Protein AF-A0AAU8CIV1-F1 (afdb_monomer_lite)

Sequence (73 aa):
MDHTITDEDLQTINELLLELATELDLHYDDEDMFALAPSFQRIKKGCALLEKLNHTIHPDVLKIIARYNRTNQ

Foldseek 3Di:
DPDDQDPVNLVVLLVVLVVLLVCCVVPDDLVCLVVCVVVLVVSVVSCVVCVVVVHDHDVSSVVSNVSSVVSVD

Radius of gyration: 13.24 Å; chains: 1; bounding box: 28×20×43 Å

Organism: NCBI:txid3228851

Structure (mmCIF, N/CA/C/O backbone):
data_AF-A0AAU8CIV1-F1
#
_entry.id   AF-A0AAU8CIV1-F1
#
loop_
_atom_site.group_PDB
_atom_site.id
_atom_site.type_symbol
_atom_site.label_atom_id
_atom_site.label_alt_id
_atom_site.label_comp_id
_atom_site.label_asym_id
_atom_site.label_entity_id
_atom_site.label_seq_id
_atom_site.pdbx_PDB_ins_code
_atom_site.Cartn_x
_atom_site.Cartn_y
_atom_site.Cartn_z
_atom_site.occupancy
_atom_site.B_iso_or_equiv
_atom_site.auth_seq_id
_atom_site.auth_comp_id
_atom_site.auth_asym_id
_atom_site.auth_atom_id
_atom_site.pdbx_PDB_model_num
ATOM 1 N N . MET A 1 1 ? -11.280 -9.591 25.581 1.00 46.34 1 MET A N 1
ATOM 2 C CA . MET A 1 1 ? -11.304 -8.133 25.370 1.00 46.34 1 MET A CA 1
ATOM 3 C C . MET A 1 1 ? -11.683 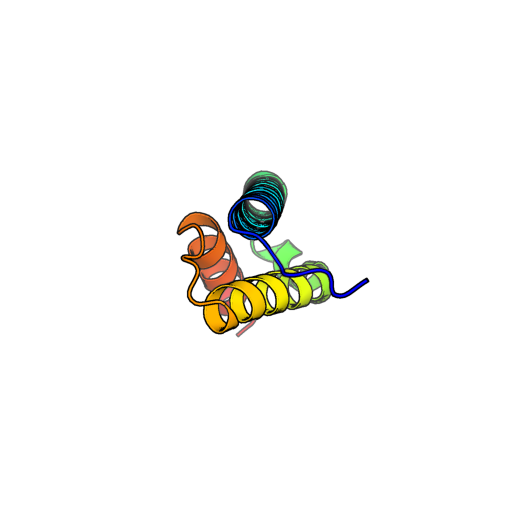-7.932 23.926 1.00 46.34 1 MET A C 1
ATOM 5 O O . MET A 1 1 ? -11.046 -8.546 23.081 1.00 46.34 1 MET A O 1
ATOM 9 N N . ASP A 1 2 ? -12.749 -7.188 23.664 1.00 65.19 2 ASP A N 1
ATOM 10 C CA . ASP A 1 2 ? -13.073 -6.767 22.304 1.00 65.19 2 ASP A CA 1
ATOM 11 C C . ASP A 1 2 ? -12.067 -5.660 21.958 1.00 65.19 2 ASP A C 1
ATOM 13 O O . ASP A 1 2 ? -12.023 -4.636 22.641 1.00 65.19 2 ASP A O 1
ATOM 17 N N . HIS A 1 3 ? -11.134 -5.926 21.044 1.00 72.94 3 HIS A N 1
ATOM 18 C CA . HIS A 1 3 ? -10.209 -4.900 20.565 1.00 72.94 3 HIS A CA 1
ATOM 19 C C . HIS A 1 3 ? -10.882 -4.195 19.398 1.00 72.94 3 HIS A C 1
ATOM 21 O O . HIS A 1 3 ? -10.873 -4.682 18.268 1.00 72.94 3 HIS A O 1
ATOM 27 N N . THR A 1 4 ? -11.501 -3.058 19.700 1.00 86.81 4 THR A N 1
ATOM 28 C CA . THR A 1 4 ? -11.976 -2.129 18.682 1.00 86.81 4 THR A CA 1
ATOM 29 C C . THR A 1 4 ? -10.763 -1.530 17.982 1.00 86.81 4 THR A C 1
ATOM 31 O O . THR A 1 4 ? -9.907 -0.952 18.647 1.00 86.81 4 THR A O 1
ATOM 34 N N . ILE A 1 5 ? -10.694 -1.671 16.658 1.00 88.81 5 ILE A N 1
ATOM 35 C CA . ILE A 1 5 ? -9.692 -0.986 15.833 1.00 88.81 5 ILE A CA 1
ATOM 36 C C . ILE A 1 5 ? -9.911 0.522 15.973 1.00 88.81 5 ILE A C 1
ATOM 38 O O . ILE A 1 5 ? -11.030 1.003 15.784 1.00 88.81 5 ILE A O 1
ATOM 42 N N . THR A 1 6 ? -8.854 1.244 16.323 1.00 92.62 6 THR A N 1
ATOM 43 C CA . THR A 1 6 ? -8.856 2.699 16.498 1.00 92.62 6 THR A CA 1
ATOM 44 C C . THR A 1 6 ? -8.386 3.418 15.233 1.00 92.62 6 THR A C 1
ATOM 46 O O . THR A 1 6 ? -7.798 2.812 14.337 1.00 92.62 6 THR A O 1
ATOM 49 N N . ASP A 1 7 ? -8.596 4.734 15.168 1.00 92.06 7 ASP A N 1
ATOM 50 C CA . ASP A 1 7 ? -8.055 5.557 14.078 1.00 92.06 7 ASP A CA 1
ATOM 51 C C . ASP A 1 7 ? -6.515 5.551 14.054 1.00 92.06 7 ASP A C 1
ATOM 53 O O . ASP A 1 7 ? -5.916 5.625 12.983 1.00 92.06 7 ASP A O 1
ATOM 57 N N . GLU A 1 8 ? -5.866 5.404 15.214 1.00 94.19 8 GLU A N 1
ATOM 58 C CA . GLU A 1 8 ? -4.406 5.285 15.326 1.00 94.19 8 GLU A CA 1
ATOM 59 C C . GLU A 1 8 ? -3.894 3.964 14.727 1.00 94.19 8 GLU A C 1
ATOM 61 O O . GLU A 1 8 ? -2.890 3.953 14.010 1.00 94.19 8 GLU A O 1
ATOM 66 N N . ASP A 1 9 ? -4.620 2.859 14.927 1.00 94.56 9 ASP A N 1
ATOM 67 C CA . ASP A 1 9 ? -4.301 1.576 14.287 1.00 94.56 9 ASP A CA 1
ATOM 68 C C . ASP A 1 9 ? -4.415 1.675 12.756 1.00 94.56 9 ASP A C 1
ATOM 70 O O . ASP A 1 9 ? -3.569 1.158 12.022 1.00 94.56 9 ASP A O 1
ATOM 74 N N . LEU A 1 10 ? -5.452 2.362 12.261 1.00 94.56 10 LEU A N 1
ATOM 75 C CA . LEU A 1 10 ? -5.666 2.587 10.827 1.00 94.56 10 LEU A CA 1
ATOM 76 C C . LEU A 1 10 ? -4.552 3.440 10.219 1.00 94.56 10 LEU A C 1
ATOM 78 O O . LEU A 1 10 ? -4.023 3.092 9.160 1.00 94.56 10 LEU A O 1
ATOM 82 N N . GLN A 1 11 ? -4.166 4.511 10.911 1.00 94.94 11 GLN A N 1
ATOM 83 C CA . GLN A 1 11 ? -3.061 5.371 10.507 1.00 94.94 11 GLN A CA 1
ATOM 84 C C . GLN A 1 11 ? -1.741 4.590 10.468 1.00 94.94 11 GLN A C 1
ATOM 86 O O . GLN A 1 11 ? -1.019 4.663 9.476 1.00 94.94 11 GLN A O 1
ATOM 91 N N . THR A 1 12 ? -1.482 3.755 11.478 1.00 96.00 12 THR A N 1
ATOM 92 C CA . THR A 1 12 ? -0.296 2.885 11.534 1.00 96.00 12 THR A CA 1
ATOM 93 C C . THR A 1 12 ? -0.248 1.933 10.337 1.00 96.00 12 THR A C 1
ATOM 95 O O . THR A 1 12 ? 0.791 1.773 9.699 1.00 96.00 12 THR A O 1
ATOM 98 N N . ILE A 1 13 ? -1.376 1.315 9.972 1.00 95.38 13 ILE A N 1
ATOM 99 C CA . ILE A 1 13 ? -1.452 0.453 8.782 1.00 95.38 13 ILE A CA 1
ATOM 100 C C . ILE A 1 13 ? -1.155 1.255 7.509 1.00 95.38 13 ILE A C 1
ATOM 102 O O . ILE A 1 13 ? -0.447 0.762 6.631 1.00 95.38 13 ILE A O 1
ATOM 106 N N . ASN A 1 14 ? -1.684 2.473 7.395 1.00 94.06 14 ASN A N 1
ATOM 107 C CA . ASN A 1 14 ? -1.474 3.319 6.222 1.00 94.06 14 ASN A CA 1
ATOM 108 C C . ASN A 1 14 ? 0.003 3.720 6.066 1.00 94.06 14 ASN A C 1
ATOM 110 O O . ASN A 1 14 ? 0.548 3.635 4.968 1.00 94.06 14 ASN A O 1
ATOM 114 N N . GLU A 1 15 ? 0.668 4.073 7.167 1.00 97.38 15 GLU A N 1
ATOM 115 C CA . GLU A 1 15 ? 2.103 4.386 7.203 1.00 97.38 15 GLU A CA 1
ATOM 116 C C . GLU A 1 15 ? 2.965 3.171 6.850 1.00 97.38 15 GLU A C 1
ATOM 118 O O . GLU A 1 15 ? 3.881 3.283 6.040 1.00 97.38 15 GLU A O 1
ATOM 123 N N . LEU A 1 16 ? 2.627 1.984 7.362 1.00 97.38 16 LEU A N 1
ATOM 124 C CA . LEU A 1 16 ? 3.326 0.745 7.003 1.00 97.38 16 LEU A CA 1
ATOM 125 C C . LEU A 1 16 ? 3.179 0.404 5.514 1.00 97.38 16 LEU A C 1
ATOM 127 O O . LEU A 1 16 ? 4.134 -0.048 4.881 1.00 97.38 16 LEU A O 1
ATOM 131 N N . LEU A 1 17 ? 1.989 0.605 4.942 1.00 97.25 17 LEU A N 1
ATOM 132 C CA . LEU A 1 17 ? 1.769 0.407 3.508 1.00 97.25 17 LEU A CA 1
ATOM 133 C C . LEU A 1 17 ? 2.547 1.427 2.675 1.00 97.25 17 LEU A C 1
ATOM 135 O O . LEU A 1 17 ?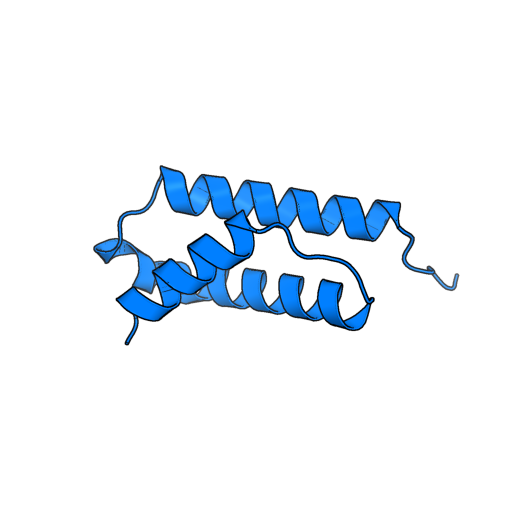 3.065 1.057 1.622 1.00 97.25 17 LEU A O 1
ATOM 139 N N . LEU A 1 18 ? 2.633 2.677 3.133 1.00 97.56 18 LEU A N 1
ATOM 140 C CA . LEU A 1 18 ? 3.399 3.733 2.478 1.00 97.56 18 LEU A CA 1
ATOM 141 C C . LEU A 1 18 ? 4.902 3.443 2.494 1.00 97.56 18 LEU A C 1
ATOM 143 O O . LEU A 1 18 ? 5.542 3.549 1.449 1.00 97.56 18 LEU A O 1
ATOM 147 N N . GLU A 1 19 ? 5.451 3.043 3.639 1.00 97.69 19 GLU A N 1
ATOM 148 C CA . GLU A 1 19 ? 6.868 2.694 3.758 1.00 97.69 19 GLU A CA 1
ATOM 149 C C . GLU A 1 19 ? 7.213 1.540 2.813 1.00 97.69 19 GLU A C 1
ATOM 151 O O . GLU A 1 19 ? 8.127 1.637 1.998 1.00 97.69 19 GLU A O 1
ATOM 156 N N . LEU A 1 20 ? 6.396 0.481 2.824 1.00 95.38 20 LEU A N 1
ATOM 157 C CA . LEU A 1 20 ? 6.587 -0.643 1.914 1.00 95.38 20 LEU A CA 1
ATOM 158 C C . LEU A 1 20 ? 6.456 -0.218 0.444 1.00 95.38 20 LEU A C 1
ATOM 160 O O . LEU A 1 20 ? 7.243 -0.656 -0.387 1.00 95.38 20 LEU A O 1
ATOM 164 N N . ALA A 1 21 ? 5.477 0.623 0.102 1.00 94.12 21 ALA A N 1
ATOM 165 C CA . ALA A 1 21 ? 5.323 1.131 -1.259 1.00 94.12 21 ALA A CA 1
ATOM 166 C C . ALA A 1 21 ? 6.552 1.926 -1.719 1.00 94.12 21 ALA A C 1
ATOM 168 O O . ALA A 1 21 ? 6.981 1.760 -2.858 1.00 94.12 21 ALA A O 1
ATOM 169 N N . THR A 1 22 ? 7.123 2.740 -0.832 1.00 94.44 22 THR A N 1
ATOM 170 C CA . THR A 1 22 ? 8.302 3.570 -1.106 1.00 94.44 22 THR A CA 1
ATOM 171 C C . THR A 1 22 ? 9.543 2.711 -1.330 1.00 94.44 22 THR A C 1
ATOM 173 O O . THR A 1 22 ? 10.243 2.899 -2.321 1.00 94.44 22 THR A O 1
ATOM 176 N N . GLU A 1 23 ? 9.773 1.713 -0.476 1.00 95.25 23 GLU A N 1
ATOM 177 C CA . GLU A 1 23 ? 10.875 0.754 -0.627 1.00 95.25 23 GLU A CA 1
ATOM 178 C C . GLU A 1 23 ? 10.776 -0.034 -1.939 1.00 95.25 23 GLU A C 1
ATOM 180 O O . GLU A 1 23 ? 11.771 -0.219 -2.643 1.00 95.25 23 GLU A O 1
ATOM 185 N N . LEU A 1 24 ? 9.566 -0.470 -2.310 1.00 92.38 24 LEU A N 1
ATOM 186 C CA . LEU A 1 24 ? 9.358 -1.163 -3.581 1.00 92.38 24 LEU A CA 1
ATOM 187 C C . LEU A 1 24 ? 9.577 -0.242 -4.788 1.00 92.38 24 LEU A C 1
ATOM 189 O O . LEU A 1 24 ? 10.118 -0.695 -5.793 1.00 92.38 24 LEU A O 1
ATOM 193 N N . ASP A 1 25 ? 9.172 1.026 -4.704 1.00 91.81 25 ASP A N 1
ATOM 194 C CA . ASP A 1 25 ? 9.363 1.990 -5.792 1.00 91.81 25 ASP A CA 1
ATOM 195 C C . ASP A 1 25 ? 10.840 2.356 -5.986 1.00 91.81 25 ASP A C 1
ATOM 197 O O . ASP A 1 25 ? 11.292 2.489 -7.123 1.00 91.81 25 ASP A O 1
ATOM 201 N N . LEU A 1 26 ? 11.587 2.483 -4.883 1.00 93.62 26 LEU A N 1
ATOM 202 C CA . LEU A 1 26 ? 12.989 2.900 -4.874 1.00 93.62 26 LEU A CA 1
ATOM 203 C C . LEU A 1 26 ? 13.949 1.796 -5.327 1.00 93.62 26 LEU A C 1
ATOM 205 O O . LEU A 1 26 ? 14.962 2.089 -5.962 1.00 93.62 26 LEU A O 1
ATOM 209 N N . HIS A 1 27 ? 13.669 0.545 -4.959 1.00 92.69 27 HIS A N 1
ATOM 210 C CA . HIS A 1 27 ? 14.638 -0.545 -5.091 1.00 92.69 27 HIS A CA 1
ATOM 211 C C . HIS A 1 27 ? 14.346 -1.541 -6.207 1.00 92.69 27 HIS A C 1
ATOM 213 O O . HIS A 1 27 ? 15.192 -2.399 -6.458 1.00 92.69 27 HIS A O 1
ATOM 219 N N . TYR A 1 28 ? 13.189 -1.449 -6.866 1.00 91.88 28 TYR A N 1
ATOM 220 C CA . TYR A 1 28 ? 12.801 -2.416 -7.887 1.00 91.88 28 TYR A CA 1
ATOM 221 C C . TYR A 1 28 ? 12.379 -1.743 -9.188 1.00 91.88 28 TYR A C 1
ATOM 223 O O . TYR A 1 28 ? 11.511 -0.861 -9.236 1.00 91.88 28 TYR A O 1
ATOM 231 N N . ASP A 1 29 ? 12.968 -2.237 -10.269 1.00 89.88 29 ASP A N 1
ATOM 232 C CA . ASP A 1 29 ? 12.608 -1.863 -11.624 1.00 89.88 29 ASP A CA 1
ATOM 233 C C . ASP A 1 29 ? 11.412 -2.684 -12.116 1.00 89.88 29 ASP A C 1
ATOM 235 O O . ASP A 1 29 ? 11.002 -3.682 -11.519 1.00 89.88 29 ASP A O 1
ATOM 239 N N . ASP A 1 30 ? 10.821 -2.248 -13.228 1.00 87.50 30 ASP A N 1
ATOM 240 C CA . ASP A 1 30 ? 9.613 -2.864 -13.789 1.00 87.50 30 ASP A CA 1
ATOM 241 C C . ASP A 1 30 ? 9.805 -4.347 -14.147 1.00 87.50 30 ASP A C 1
ATOM 243 O O . ASP A 1 30 ? 8.862 -5.130 -14.023 1.00 87.50 30 ASP A O 1
ATOM 247 N N . GLU A 1 31 ? 11.022 -4.736 -14.534 1.00 86.06 31 GLU A N 1
ATOM 248 C CA . GLU A 1 31 ? 11.392 -6.109 -14.901 1.00 86.06 31 GLU A CA 1
ATOM 249 C C . GLU A 1 31 ? 11.395 -7.064 -13.690 1.00 86.06 31 GLU A C 1
ATOM 251 O O . GLU A 1 31 ? 11.083 -8.249 -13.830 1.00 86.06 31 GLU A O 1
ATOM 256 N N . ASP A 1 32 ? 11.646 -6.541 -12.486 1.00 87.31 32 ASP A N 1
ATOM 257 C CA . ASP A 1 32 ? 11.700 -7.317 -11.241 1.00 87.31 32 ASP A CA 1
ATOM 258 C C . ASP A 1 32 ? 10.334 -7.422 -10.543 1.00 87.31 32 ASP A C 1
ATOM 260 O O . ASP A 1 32 ? 10.140 -8.221 -9.618 1.00 87.31 32 ASP A O 1
ATOM 264 N N . MET A 1 33 ? 9.341 -6.654 -11.004 1.00 85.44 33 MET A N 1
ATOM 265 C CA . MET A 1 33 ? 8.021 -6.557 -10.371 1.00 85.44 33 MET A CA 1
ATOM 266 C C . MET A 1 33 ? 7.274 -7.893 -10.313 1.00 85.44 33 MET A C 1
ATOM 268 O O . MET A 1 33 ? 6.462 -8.091 -9.407 1.00 85.44 33 MET A O 1
ATOM 272 N N . PHE A 1 34 ? 7.539 -8.830 -11.231 1.00 87.38 34 PHE A N 1
ATOM 273 C CA . PHE A 1 34 ? 6.895 -10.149 -11.208 1.00 87.38 34 PHE A CA 1
ATOM 274 C C . PHE A 1 34 ? 7.248 -10.930 -9.928 1.00 87.38 34 PHE A C 1
ATOM 276 O O . PHE A 1 34 ? 6.385 -11.581 -9.331 1.00 87.38 34 PHE A O 1
ATOM 283 N N . ALA A 1 35 ? 8.499 -10.827 -9.461 1.00 89.31 35 ALA A N 1
ATOM 284 C CA . ALA A 1 35 ? 8.967 -11.510 -8.257 1.00 89.31 35 ALA A CA 1
ATOM 285 C C . ALA A 1 35 ? 8.304 -10.945 -6.989 1.00 89.31 35 ALA A C 1
ATOM 287 O O . ALA A 1 35 ? 8.176 -11.636 -5.976 1.00 89.31 35 ALA A O 1
ATOM 288 N N . LEU A 1 36 ? 7.809 -9.707 -7.068 1.00 92.06 36 LEU A N 1
ATOM 289 C CA . LEU A 1 36 ? 7.114 -9.008 -5.993 1.00 92.06 36 LEU A CA 1
ATOM 290 C C . LEU A 1 36 ? 5.613 -9.310 -5.926 1.00 92.06 36 LEU A C 1
ATOM 292 O O . LEU A 1 36 ? 4.929 -8.782 -5.044 1.00 92.06 36 LEU A O 1
ATOM 296 N N . ALA A 1 37 ? 5.075 -10.171 -6.797 1.00 92.44 37 ALA A N 1
ATOM 297 C CA . ALA A 1 37 ? 3.655 -10.523 -6.795 1.00 92.44 37 ALA A CA 1
ATOM 298 C C . ALA A 1 37 ? 3.102 -10.896 -5.397 1.00 92.44 37 ALA A C 1
ATOM 300 O O . ALA A 1 37 ? 2.028 -10.395 -5.037 1.00 92.44 37 ALA A O 1
ATOM 301 N N . PRO A 1 38 ? 3.803 -11.686 -4.549 1.00 94.06 38 PRO A N 1
ATOM 302 C CA . PRO A 1 38 ? 3.344 -11.963 -3.188 1.00 94.06 38 PRO A CA 1
ATOM 303 C C . PRO A 1 38 ? 3.220 -10.701 -2.324 1.00 94.06 38 PRO A C 1
ATOM 305 O O . PRO A 1 38 ? 2.242 -10.560 -1.587 1.00 94.06 38 PRO A O 1
ATOM 308 N N . SER A 1 39 ? 4.164 -9.765 -2.438 1.00 94.31 39 SER A N 1
ATOM 309 C CA . SER A 1 39 ? 4.156 -8.492 -1.708 1.00 94.31 39 SER A CA 1
ATOM 310 C C . SER A 1 39 ? 2.990 -7.615 -2.157 1.00 94.31 39 SER A C 1
ATOM 312 O O . SER A 1 39 ? 2.193 -7.177 -1.326 1.00 94.31 39 SER A O 1
ATOM 314 N N . PHE A 1 40 ? 2.783 -7.464 -3.467 1.00 95.00 40 PHE A N 1
ATOM 315 C CA . PHE A 1 40 ? 1.649 -6.704 -4.001 1.00 95.00 40 PHE A CA 1
ATOM 316 C C . PHE A 1 40 ? 0.293 -7.307 -3.626 1.00 95.00 40 PHE A C 1
ATOM 318 O O . PHE A 1 40 ? -0.664 -6.568 -3.389 1.00 95.00 40 PHE A O 1
ATOM 325 N N . GLN A 1 41 ? 0.183 -8.632 -3.494 1.00 95.38 41 GLN A N 1
ATOM 326 C CA . GLN A 1 41 ? -1.030 -9.257 -2.958 1.00 95.38 41 GLN A CA 1
ATOM 327 C C . GLN A 1 41 ? -1.297 -8.866 -1.498 1.00 95.38 41 GLN A C 1
ATOM 329 O O . GLN A 1 41 ? -2.458 -8.706 -1.116 1.00 95.38 41 GLN A O 1
ATOM 334 N N . ARG A 1 42 ? -0.257 -8.712 -0.669 1.00 96.31 42 ARG A N 1
ATOM 335 C CA . ARG A 1 42 ? -0.407 -8.252 0.722 1.00 96.31 42 ARG A CA 1
ATOM 336 C C . ARG A 1 42 ? -0.765 -6.772 0.787 1.00 96.31 42 ARG A C 1
ATOM 338 O O . ARG A 1 42 ? -1.710 -6.440 1.497 1.00 96.31 42 ARG A O 1
ATOM 345 N N . ILE A 1 43 ? -0.118 -5.930 -0.019 1.00 96.38 43 ILE A N 1
ATOM 346 C CA . ILE A 1 43 ? -0.434 -4.496 -0.117 1.00 96.38 43 ILE A CA 1
ATOM 347 C C . ILE A 1 43 ? -1.900 -4.298 -0.522 1.00 96.38 43 ILE A C 1
ATOM 349 O O . ILE A 1 43 ? -2.638 -3.590 0.159 1.00 96.38 43 ILE A O 1
ATOM 353 N N . LYS A 1 44 ? -2.369 -4.996 -1.567 1.00 97.06 44 LYS A N 1
ATOM 354 C CA . LYS A 1 44 ? -3.774 -4.940 -2.013 1.00 97.06 44 LYS A CA 1
ATOM 355 C C . LYS A 1 44 ? -4.759 -5.368 -0.919 1.00 97.06 44 LYS A C 1
ATOM 357 O O . LYS A 1 44 ? -5.818 -4.765 -0.783 1.00 97.06 44 LYS A O 1
ATOM 362 N N . LYS A 1 45 ? -4.417 -6.382 -0.115 1.00 97.31 45 LYS A N 1
ATOM 363 C CA . LYS A 1 45 ? -5.239 -6.799 1.036 1.00 97.31 45 LYS A CA 1
ATOM 364 C C . LYS A 1 45 ? -5.264 -5.746 2.146 1.00 97.31 45 LYS A C 1
ATOM 366 O O . LYS A 1 45 ? -6.321 -5.546 2.733 1.00 97.31 45 LYS A O 1
ATOM 371 N N . GLY A 1 46 ? -4.140 -5.079 2.415 1.00 96.25 46 GLY A N 1
ATOM 372 C CA . GLY A 1 46 ? -4.078 -3.957 3.357 1.00 96.25 46 GLY A CA 1
ATOM 373 C C . GLY A 1 46 ? -4.937 -2.778 2.899 1.00 96.25 46 GLY A C 1
ATOM 374 O O . GLY A 1 46 ? -5.734 -2.265 3.676 1.00 96.25 46 GLY A O 1
ATOM 375 N N . CYS A 1 47 ? -4.869 -2.432 1.612 1.00 97.62 47 CYS A N 1
ATOM 376 C CA . CYS A 1 47 ? -5.730 -1.416 1.002 1.00 97.62 47 CYS A CA 1
ATOM 377 C C . CYS A 1 47 ? -7.219 -1.756 1.176 1.00 97.62 47 CYS A C 1
ATOM 379 O O . CYS A 1 47 ? -7.980 -0.950 1.702 1.00 97.62 47 CYS A O 1
ATOM 381 N N . ALA A 1 48 ? -7.620 -2.985 0.834 1.00 96.81 48 ALA A N 1
ATOM 382 C CA . ALA A 1 48 ? -9.003 -3.438 0.993 1.00 96.81 48 ALA A CA 1
ATOM 383 C C . ALA A 1 48 ? -9.474 -3.442 2.461 1.00 96.81 48 ALA A C 1
ATOM 385 O O . ALA A 1 48 ? -10.660 -3.254 2.735 1.00 96.81 48 ALA A O 1
ATOM 386 N N . LEU A 1 49 ? -8.565 -3.668 3.418 1.00 95.69 49 LEU A N 1
ATOM 387 C CA . LEU A 1 49 ? -8.873 -3.561 4.843 1.00 95.69 49 LEU A CA 1
ATOM 388 C C . LEU A 1 49 ? -9.168 -2.109 5.239 1.00 95.69 49 LEU A C 1
ATOM 390 O O . LEU A 1 49 ? -10.179 -1.872 5.895 1.00 95.69 49 LEU A O 1
ATOM 394 N N . LEU A 1 50 ? -8.329 -1.157 4.818 1.00 95.81 50 LEU A N 1
ATOM 395 C CA 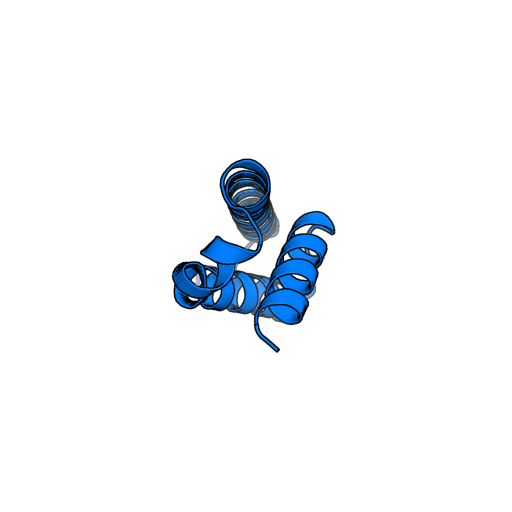. LEU A 1 50 ? -8.545 0.272 5.070 1.00 95.81 50 LEU A CA 1
ATOM 396 C C . LEU A 1 50 ? -9.862 0.754 4.448 1.00 95.81 50 LEU A C 1
ATOM 398 O O . LEU A 1 50 ? -10.666 1.379 5.133 1.00 95.81 50 LEU A O 1
ATOM 402 N N . GLU A 1 51 ? -10.144 0.369 3.202 1.00 95.69 51 GLU A N 1
ATOM 403 C CA . GLU A 1 51 ? -11.411 0.683 2.525 1.00 95.69 51 GLU A CA 1
ATOM 404 C C . GLU A 1 51 ? -12.625 0.124 3.274 1.00 95.69 51 GLU A C 1
ATOM 406 O O . GLU A 1 51 ? -13.599 0.841 3.500 1.00 95.69 51 GLU A O 1
ATOM 411 N N . LYS A 1 52 ? -12.568 -1.142 3.715 1.00 95.31 52 LYS A N 1
ATOM 412 C CA . LYS A 1 52 ? -13.641 -1.772 4.503 1.00 95.31 52 LYS A CA 1
ATOM 413 C C . LYS A 1 52 ? -13.924 -1.019 5.808 1.00 95.31 52 LYS A C 1
ATOM 415 O O . LYS A 1 52 ? -15.042 -1.077 6.318 1.00 95.31 52 LYS A O 1
ATOM 420 N N . LEU A 1 53 ? -12.916 -0.341 6.346 1.00 94.19 53 LEU A N 1
ATOM 421 C CA . LEU A 1 53 ? -12.986 0.448 7.572 1.00 94.19 53 LEU A CA 1
ATOM 422 C C . LEU A 1 53 ? -13.234 1.944 7.290 1.00 94.19 53 LEU A C 1
ATOM 424 O O . LEU A 1 53 ? -13.145 2.754 8.205 1.00 94.19 53 LEU A O 1
ATOM 428 N N . ASN A 1 54 ? -13.603 2.306 6.052 1.00 93.88 54 ASN A N 1
ATOM 429 C CA . ASN A 1 54 ? -13.839 3.678 5.582 1.00 93.88 54 ASN A CA 1
ATOM 430 C C . ASN A 1 54 ? -12.632 4.620 5.755 1.00 93.88 54 ASN A C 1
ATOM 432 O O . ASN A 1 54 ? -12.806 5.829 5.909 1.00 93.88 54 ASN A O 1
ATOM 436 N N . HIS A 1 55 ? -11.413 4.080 5.717 1.00 94.12 55 HIS A N 1
ATOM 437 C CA . HIS A 1 55 ? -10.180 4.854 5.808 1.00 94.12 55 HIS A CA 1
ATOM 438 C C . HIS A 1 55 ? -9.569 5.108 4.428 1.00 94.12 55 HIS A C 1
ATOM 440 O O . HIS A 1 55 ? -9.642 4.277 3.520 1.00 94.12 55 HIS A O 1
ATOM 446 N N . THR A 1 56 ? -8.944 6.271 4.268 1.00 93.94 56 THR A N 1
ATOM 447 C CA . THR A 1 56 ? -8.300 6.665 3.014 1.00 93.94 56 THR A CA 1
ATOM 448 C C . THR A 1 56 ? -6.946 5.987 2.856 1.00 93.94 56 THR A C 1
ATOM 450 O O . THR A 1 56 ? -6.114 6.038 3.758 1.00 93.94 56 THR A O 1
ATOM 453 N N . ILE A 1 57 ? -6.686 5.416 1.683 1.00 96.88 57 ILE A N 1
ATOM 454 C CA . ILE A 1 57 ? -5.379 4.846 1.339 1.00 96.88 57 ILE A CA 1
ATOM 455 C C . ILE A 1 57 ? -4.457 5.957 0.835 1.00 96.88 57 ILE A C 1
ATOM 457 O O . ILE A 1 57 ? -4.885 6.818 0.061 1.00 96.88 57 ILE A O 1
ATOM 461 N N . HIS A 1 58 ? -3.182 5.920 1.223 1.00 95.81 58 HIS A N 1
ATOM 462 C CA . HIS A 1 58 ? -2.201 6.873 0.715 1.00 95.81 58 HIS A CA 1
ATOM 463 C C . HIS A 1 58 ? -2.040 6.781 -0.825 1.00 95.81 58 HIS A C 1
ATOM 465 O O . HIS A 1 58 ? -1.872 5.680 -1.361 1.00 95.81 58 HIS A O 1
ATOM 471 N N . PRO A 1 59 ? -2.032 7.908 -1.570 1.00 95.94 59 PRO A N 1
ATOM 472 C CA . PRO A 1 59 ? -1.979 7.893 -3.036 1.00 95.94 59 PRO A CA 1
ATOM 473 C C . PRO A 1 59 ? -0.774 7.156 -3.632 1.00 95.94 59 PRO A C 1
ATOM 475 O O . PRO A 1 59 ? -0.907 6.518 -4.674 1.00 95.94 59 PRO A O 1
ATOM 478 N N . ASP A 1 60 ? 0.391 7.212 -2.987 1.00 94.88 60 ASP A N 1
ATOM 479 C CA . ASP A 1 60 ? 1.604 6.553 -3.495 1.00 94.88 60 ASP A CA 1
ATOM 480 C C . ASP A 1 60 ? 1.518 5.021 -3.433 1.00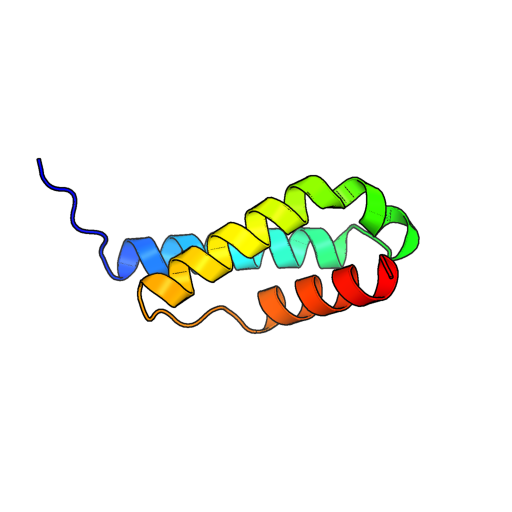 94.88 60 ASP A C 1
ATOM 482 O O . ASP A 1 60 ? 2.010 4.338 -4.333 1.00 94.88 60 ASP A O 1
ATOM 486 N N . VAL A 1 61 ? 0.760 4.475 -2.475 1.00 97.31 61 VAL A N 1
ATOM 487 C CA . VAL A 1 61 ? 0.435 3.040 -2.430 1.00 97.31 61 VAL A CA 1
ATOM 488 C C . VAL A 1 61 ? -0.394 2.647 -3.658 1.00 97.31 61 VAL A C 1
ATOM 4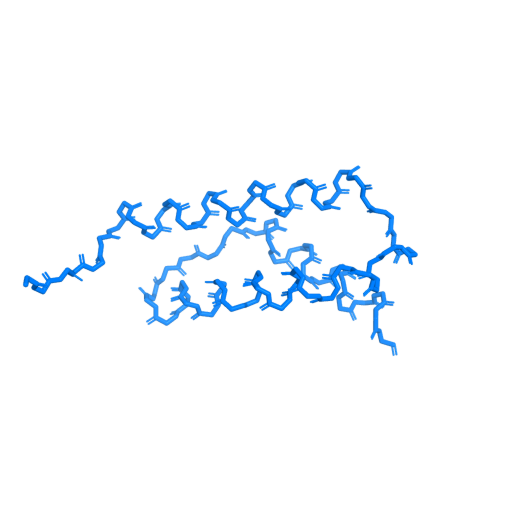90 O O . VAL A 1 61 ? -0.152 1.620 -4.294 1.00 97.31 61 VAL A O 1
ATOM 493 N N .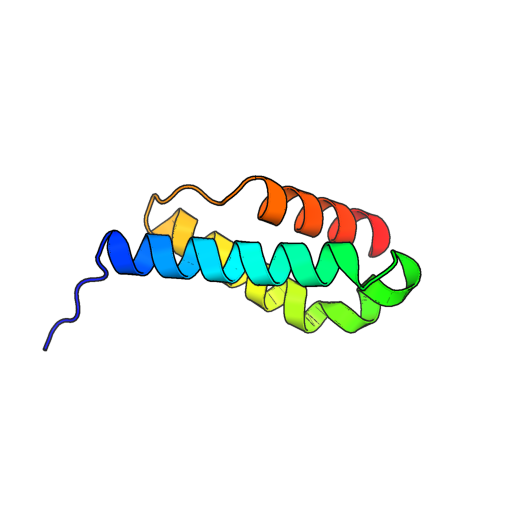 LEU A 1 62 ? -1.349 3.492 -4.055 1.00 97.50 62 LEU A N 1
ATOM 494 C CA . LEU A 1 62 ? -2.158 3.258 -5.254 1.00 97.50 62 LEU A CA 1
ATOM 495 C C . LEU A 1 62 ? -1.328 3.385 -6.540 1.00 97.50 62 LEU A C 1
ATOM 497 O O . LEU A 1 62 ? -1.526 2.602 -7.473 1.00 97.50 62 LEU A O 1
ATOM 501 N N . LYS A 1 63 ? -0.377 4.328 -6.592 1.00 96.00 63 LYS A N 1
ATOM 502 C CA . LYS A 1 63 ? 0.535 4.496 -7.736 1.00 96.00 63 LYS A CA 1
ATOM 503 C C . LYS A 1 63 ? 1.391 3.254 -7.961 1.00 96.00 63 LYS A C 1
ATOM 505 O O . LYS A 1 63 ? 1.450 2.781 -9.097 1.00 96.00 63 LYS A O 1
ATOM 510 N N . ILE A 1 64 ? 1.996 2.694 -6.910 1.00 95.25 64 ILE A N 1
ATOM 511 C CA . ILE A 1 64 ? 2.842 1.504 -7.063 1.00 95.25 64 ILE A CA 1
ATOM 512 C C . ILE A 1 64 ? 2.014 0.268 -7.447 1.00 95.25 64 ILE A C 1
ATOM 514 O O . ILE A 1 64 ? 2.427 -0.510 -8.305 1.00 95.25 64 ILE A O 1
ATOM 518 N N . ILE A 1 65 ? 0.788 0.122 -6.923 1.00 96.31 65 ILE A N 1
ATOM 519 C CA . ILE A 1 65 ? -0.142 -0.930 -7.370 1.00 96.31 65 ILE A CA 1
ATOM 520 C C . ILE A 1 65 ? -0.464 -0.774 -8.862 1.00 96.31 65 ILE A C 1
ATOM 522 O O . ILE A 1 65 ? -0.490 -1.765 -9.596 1.00 96.31 65 ILE A O 1
ATOM 526 N N . ALA A 1 66 ? -0.724 0.452 -9.323 1.00 95.50 66 ALA A N 1
ATOM 527 C CA . ALA A 1 66 ? -0.998 0.721 -10.729 1.00 95.50 66 ALA A CA 1
ATOM 528 C C . ALA A 1 66 ? 0.222 0.424 -11.615 1.00 95.50 66 ALA A C 1
ATOM 530 O O . ALA A 1 66 ? 0.056 -0.167 -12.681 1.00 95.50 66 ALA A O 1
ATOM 531 N N . ARG A 1 67 ? 1.435 0.776 -11.164 1.00 94.38 67 ARG A N 1
ATOM 532 C CA . ARG A 1 67 ? 2.702 0.423 -11.825 1.00 94.38 67 ARG A CA 1
ATOM 533 C C . ARG A 1 67 ? 2.827 -1.097 -11.972 1.00 94.38 67 ARG A C 1
ATOM 535 O O . ARG A 1 67 ? 2.887 -1.568 -13.102 1.00 94.38 67 ARG A O 1
ATOM 542 N N . TYR A 1 68 ? 2.703 -1.849 -10.877 1.00 94.69 68 TYR A N 1
ATOM 543 C CA . TYR A 1 68 ? 2.730 -3.318 -10.878 1.00 94.69 68 TYR A CA 1
ATOM 544 C C . TYR A 1 68 ? 1.683 -3.949 -11.810 1.00 94.69 68 TYR A C 1
ATOM 546 O O . TYR A 1 68 ? 1.971 -4.895 -12.541 1.00 94.69 68 TYR A O 1
ATOM 554 N N . ASN A 1 69 ? 0.451 -3.432 -11.808 1.00 92.38 69 ASN A N 1
ATOM 555 C CA . ASN A 1 69 ? -0.615 -3.973 -12.653 1.00 92.38 69 ASN A CA 1
ATOM 556 C C . ASN A 1 69 ? -0.352 -3.762 -14.151 1.00 92.38 69 ASN A C 1
ATOM 558 O O . ASN A 1 69 ? -0.870 -4.534 -14.947 1.00 92.38 69 ASN A O 1
ATOM 562 N N . ARG A 1 70 ? 0.394 -2.720 -14.544 1.00 91.50 70 ARG A N 1
ATOM 563 C CA . ARG A 1 70 ? 0.762 -2.483 -15.950 1.00 91.50 70 ARG A CA 1
ATOM 564 C C . ARG A 1 70 ? 1.905 -3.381 -16.408 1.00 91.50 70 ARG A C 1
ATOM 566 O O . ARG A 1 70 ? 1.923 -3.760 -17.569 1.00 91.50 70 ARG A O 1
ATOM 573 N N . THR A 1 71 ? 2.836 -3.706 -15.515 1.00 86.62 71 THR A N 1
ATOM 574 C CA . THR A 1 71 ? 4.012 -4.530 -15.833 1.00 86.62 71 THR A CA 1
ATOM 575 C C . THR A 1 71 ? 3.713 -6.031 -15.844 1.00 86.62 71 THR A C 1
ATOM 577 O O . THR A 1 71 ? 4.477 -6.794 -16.419 1.00 86.62 71 THR A O 1
ATOM 580 N N . ASN A 1 72 ? 2.598 -6.459 -15.239 1.00 76.94 72 ASN A N 1
ATOM 581 C CA . ASN A 1 72 ? 2.185 -7.866 -15.131 1.00 76.94 72 ASN A CA 1
ATOM 582 C C . ASN A 1 72 ? 0.912 -8.206 -15.945 1.00 76.94 72 ASN A C 1
ATOM 584 O O . ASN A 1 72 ? 0.207 -9.159 -15.602 1.00 76.94 72 ASN A O 1
ATOM 588 N N . GLN A 1 73 ? 0.585 -7.406 -16.969 1.00 59.25 73 GLN A N 1
ATOM 589 C CA . GLN A 1 73 ? -0.431 -7.722 -17.991 1.00 59.25 73 GLN A CA 1
ATOM 590 C C . GLN A 1 73 ? 0.195 -8.486 -19.154 1.00 59.25 73 GLN A C 1
ATOM 592 O O . GLN A 1 73 ? -0.482 -9.413 -19.653 1.00 59.25 73 GLN A O 1
#

pLDDT: mean 91.88, std 8.59, range [46.34, 97.69]

Secondary structure (DSSP, 8-state):
---PPPHHHHHHHHHHHHHHHHHHHHH--GGGTTTTHHHHHHHHHHHHHHHHTTPPPPHHHHHHHHHHHHHT-